Protein AF-A0A401PKM6-F1 (afdb_monomer_lite)

Organism: Scyliorhinus torazame (NCBI:txid75743)

Secondary structure (DSSP, 8-state):
-PPP-------------S--------S-S---HHHHHHHHHHHHHHHHHHTTPPPPHHHHHHHHHTHHHHHHHHTTS-------S------------------

InterPro domains:
  IPR009428 Beta-catenin-interacting ICAT domain [PF06384] (23-100)
  IPR036911 Beta-catenin-interacting ICAT superfamily [G3DSA:1.10.10.490] (23-76)
  IPR036911 Beta-catenin-interacting ICAT superfamily [SSF81730] (29-95)

Foldseek 3Di:
DDDDDDDDDDDPDDDPDDDPPVDPPPPPDDQDPVNVVLLVLLLVLLVCVVVVHDDDPVSVVSCVVVVVSNVVCVVVNPPDDCVPPDPPPPPPPPPPPPDDDDD

Structure (mmCIF, N/CA/C/O backbone):
data_AF-A0A401PKM6-F1
#
_entry.id   AF-A0A401PKM6-F1
#
loop_
_atom_site.group_PDB
_atom_site.id
_atom_site.type_symbol
_atom_site.label_atom_id
_atom_site.label_alt_id
_atom_site.label_comp_id
_atom_site.label_asym_id
_atom_site.label_entity_id
_atom_site.label_seq_id
_atom_site.pdbx_PDB_ins_code
_atom_site.Cartn_x
_atom_site.Cartn_y
_atom_site.Cartn_z
_atom_site.occupancy
_atom_site.B_iso_or_equiv
_atom_site.auth_seq_id
_atom_site.auth_comp_id
_atom_site.auth_asym_id
_atom_site.auth_atom_id
_atom_site.pdbx_PDB_model_num
ATOM 1 N N . LEU A 1 1 ? 20.496 67.417 -34.583 1.00 45.81 1 LEU A N 1
ATOM 2 C CA . LEU A 1 1 ? 20.490 66.098 -33.910 1.00 45.81 1 LEU A CA 1
ATOM 3 C C . LEU A 1 1 ? 19.573 65.165 -34.700 1.00 45.81 1 LEU A C 1
ATOM 5 O O . LEU A 1 1 ? 18.366 65.198 -34.516 1.00 45.81 1 LEU A O 1
ATOM 9 N N . ARG A 1 2 ? 20.135 64.444 -35.678 1.00 40.75 2 ARG A N 1
ATOM 10 C CA . ARG A 1 2 ? 19.439 63.442 -36.503 1.00 40.75 2 ARG A CA 1
ATOM 11 C C . ARG A 1 2 ? 19.654 62.083 -35.829 1.00 40.75 2 ARG A C 1
ATOM 13 O O . ARG A 1 2 ? 20.802 61.676 -35.685 1.00 40.75 2 ARG A O 1
ATOM 20 N N . GLY A 1 3 ? 18.582 61.437 -35.376 1.00 42.28 3 GLY A N 1
ATOM 21 C CA . GLY A 1 3 ? 18.627 60.108 -34.764 1.00 42.28 3 GLY A CA 1
ATOM 22 C C . GLY A 1 3 ? 18.669 58.993 -35.814 1.00 42.28 3 GLY A C 1
ATOM 23 O O . GLY A 1 3 ? 17.845 58.968 -36.723 1.00 42.28 3 GLY A O 1
ATOM 24 N N . PHE A 1 4 ? 19.637 58.091 -35.672 1.00 41.41 4 PHE A N 1
ATOM 25 C CA . PHE A 1 4 ? 19.617 56.694 -36.138 1.00 41.41 4 PHE A CA 1
ATOM 26 C C . PHE A 1 4 ? 19.062 55.806 -34.996 1.00 41.41 4 PHE A C 1
ATOM 28 O O . PHE A 1 4 ? 19.065 56.273 -33.856 1.00 41.41 4 PHE A O 1
ATOM 35 N N . PRO A 1 5 ? 18.784 54.498 -35.179 1.00 48.12 5 PRO A N 1
ATOM 36 C CA . PRO A 1 5 ? 18.196 53.776 -36.313 1.00 48.12 5 PRO A CA 1
ATOM 37 C C . PRO A 1 5 ? 16.966 52.929 -35.887 1.00 48.12 5 PRO A C 1
ATOM 39 O O . PRO A 1 5 ? 16.827 52.528 -34.734 1.00 48.12 5 PRO A O 1
ATOM 42 N N . LEU A 1 6 ? 16.094 52.579 -36.837 1.00 44.62 6 LEU A N 1
ATOM 43 C CA . LEU A 1 6 ? 15.098 51.517 -36.656 1.00 44.62 6 LEU A CA 1
ATOM 44 C C . LEU A 1 6 ? 15.768 50.154 -36.892 1.00 44.62 6 LEU A C 1
ATOM 46 O O . LEU A 1 6 ? 15.869 49.705 -38.029 1.00 44.62 6 LEU A O 1
ATOM 50 N N . SER A 1 7 ? 16.201 49.497 -35.818 1.00 53.56 7 SER A N 1
ATOM 51 C CA . SER A 1 7 ? 16.350 48.038 -35.784 1.00 53.56 7 SER A CA 1
ATOM 52 C C . SER A 1 7 ? 15.231 47.493 -34.914 1.00 53.56 7 SER A C 1
ATOM 54 O O . SER A 1 7 ? 15.351 47.458 -33.693 1.00 53.56 7 SER A O 1
ATOM 56 N N . VAL A 1 8 ? 14.124 47.097 -35.541 1.00 51.19 8 VAL A N 1
ATOM 57 C CA . VAL A 1 8 ? 13.097 46.308 -34.862 1.00 51.19 8 VAL A CA 1
ATOM 58 C C . VAL A 1 8 ? 13.269 44.869 -35.319 1.00 51.19 8 VAL A C 1
ATOM 60 O O . VAL A 1 8 ? 12.956 44.495 -36.447 1.00 51.19 8 VAL A O 1
ATOM 63 N N . GLN A 1 9 ? 13.872 44.114 -34.409 1.00 46.31 9 GLN A N 1
ATOM 64 C CA . GLN A 1 9 ? 13.951 42.666 -34.347 1.00 46.31 9 GLN A CA 1
ATOM 65 C C . GLN A 1 9 ? 12.605 42.039 -34.750 1.00 46.31 9 GLN A C 1
ATOM 67 O O . GLN A 1 9 ? 11.559 42.401 -34.214 1.00 46.31 9 GLN A O 1
ATOM 72 N N . GLY A 1 10 ? 12.631 41.102 -35.698 1.00 42.53 10 GLY A N 1
ATOM 73 C CA . GLY A 1 10 ? 11.450 40.350 -36.106 1.00 42.53 10 GLY A CA 1
ATOM 74 C C . GLY A 1 10 ? 10.881 39.524 -34.953 1.00 42.53 10 GLY A C 1
ATOM 75 O O . GLY A 1 10 ? 11.516 38.579 -34.490 1.00 42.53 10 GLY A O 1
ATOM 76 N N . CYS A 1 11 ? 9.663 39.853 -34.527 1.00 43.50 11 CYS A N 1
ATOM 77 C CA . CYS A 1 11 ? 8.819 38.955 -33.750 1.00 43.50 11 CYS A CA 1
ATOM 78 C C . CYS A 1 11 ? 8.136 37.996 -34.731 1.00 43.50 11 CYS A C 1
ATOM 80 O O . CYS A 1 11 ? 7.129 38.338 -35.353 1.00 43.50 11 CYS A O 1
ATOM 82 N N . ALA A 1 12 ? 8.710 36.804 -34.904 1.00 48.94 12 ALA A N 1
ATOM 83 C CA . ALA A 1 12 ? 8.025 35.709 -35.575 1.00 48.94 12 ALA A CA 1
ATOM 84 C C . ALA A 1 12 ? 6.788 35.343 -34.745 1.00 48.94 12 ALA A C 1
ATOM 86 O O . ALA A 1 12 ? 6.895 34.942 -33.586 1.00 48.94 12 ALA A O 1
ATOM 87 N N . SER A 1 13 ? 5.622 35.577 -35.341 1.00 50.31 13 SER A N 1
ATOM 88 C CA . SER A 1 13 ? 4.322 35.328 -34.740 1.00 50.31 13 SER A CA 1
ATOM 89 C C . SER A 1 13 ? 4.030 33.833 -34.672 1.00 50.31 13 SER A C 1
ATOM 91 O O . SER A 1 13 ? 4.292 33.078 -35.607 1.00 50.31 13 SER A O 1
ATOM 93 N N . ASP A 1 14 ? 3.487 33.477 -33.517 1.00 47.25 14 ASP A N 1
ATOM 94 C CA . ASP A 1 14 ? 2.769 32.273 -33.137 1.00 47.25 14 ASP A CA 1
ATOM 95 C C . ASP A 1 14 ? 2.171 31.458 -34.294 1.00 47.25 14 ASP A C 1
ATOM 97 O O . ASP A 1 14 ? 1.301 31.920 -35.032 1.00 47.25 14 ASP A O 1
ATOM 101 N N . ASN A 1 15 ? 2.588 30.197 -34.390 1.00 45.19 15 ASN A N 1
ATOM 102 C CA . ASN A 1 15 ? 1.751 29.149 -34.958 1.00 45.19 15 ASN A CA 1
ATOM 103 C C . ASN A 1 15 ? 1.996 27.843 -34.192 1.00 45.19 15 ASN A C 1
ATOM 105 O O . ASN A 1 15 ? 2.688 26.935 -34.651 1.00 45.19 15 ASN A O 1
ATOM 109 N N . ARG A 1 16 ? 1.479 27.780 -32.960 1.00 49.38 16 ARG A N 1
ATOM 110 C CA . ARG A 1 16 ? 1.343 26.532 -32.201 1.00 49.38 16 ARG A CA 1
ATOM 111 C C . ARG A 1 16 ? -0.092 26.022 -32.275 1.00 49.38 16 ARG A C 1
ATOM 113 O O . ARG A 1 16 ? -0.798 26.051 -31.277 1.00 49.38 16 ARG A O 1
ATOM 120 N N . VAL A 1 17 ? -0.507 25.490 -33.421 1.00 51.19 17 VAL A N 1
ATOM 121 C CA . VAL A 1 17 ? -1.595 24.501 -33.459 1.00 51.19 17 VAL A CA 1
ATOM 122 C C . VAL A 1 17 ? -1.305 23.474 -34.546 1.00 51.19 17 VAL A C 1
ATOM 124 O O . VAL A 1 17 ? -1.667 23.653 -35.699 1.00 51.19 17 VAL A O 1
ATOM 127 N N . THR A 1 18 ? -0.730 22.347 -34.142 1.00 46.59 18 THR A N 1
ATOM 128 C CA . THR A 1 18 ? -1.168 21.040 -34.644 1.00 46.59 18 THR A CA 1
ATOM 129 C C . THR A 1 18 ? -1.030 20.059 -33.500 1.00 46.59 18 THR A C 1
ATOM 131 O O . THR A 1 18 ? 0.050 19.904 -32.931 1.00 46.59 18 THR A O 1
ATOM 134 N N . GLY A 1 19 ? -2.174 19.489 -33.129 1.00 51.88 19 GLY A N 1
ATOM 135 C CA . GLY A 1 19 ? -2.385 18.680 -31.947 1.00 51.88 19 GLY A CA 1
ATOM 136 C C . GLY A 1 19 ? -1.315 17.621 -31.745 1.00 51.88 19 GLY A C 1
ATOM 137 O O . GLY A 1 19 ? -1.275 16.613 -32.442 1.00 51.88 19 GLY A O 1
ATOM 138 N N . ALA A 1 20 ? -0.555 17.790 -30.669 1.00 48.50 20 ALA A N 1
ATOM 139 C CA . ALA A 1 20 ? -0.196 16.653 -29.847 1.00 48.50 20 ALA A CA 1
ATOM 140 C C . ALA A 1 20 ? -1.435 16.275 -29.019 1.00 48.50 20 ALA A C 1
ATOM 142 O O . ALA A 1 20 ? -1.432 16.336 -27.794 1.00 48.50 20 ALA A O 1
ATOM 143 N N . GLU A 1 21 ? -2.496 15.828 -29.700 1.00 54.22 21 GLU A N 1
ATOM 144 C CA . GLU A 1 21 ? -3.418 14.841 -29.137 1.00 54.22 21 GLU A CA 1
ATOM 145 C C . GLU A 1 21 ? -2.672 13.501 -29.116 1.00 54.22 21 GLU A C 1
ATOM 147 O O . GLU A 1 21 ? -3.056 12.497 -29.708 1.00 54.22 21 GLU A O 1
ATOM 152 N N . GLN A 1 22 ? -1.515 13.499 -28.459 1.00 48.56 22 GLN A N 1
ATOM 153 C CA . GLN A 1 22 ? -0.777 12.297 -28.166 1.00 48.56 22 GLN A CA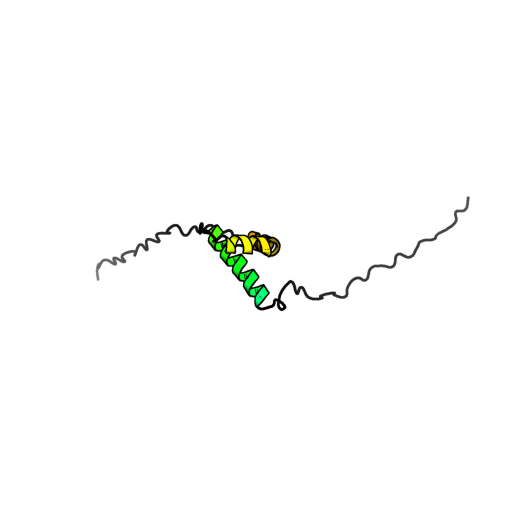 1
ATOM 154 C C . GLN A 1 22 ? -1.356 11.787 -26.862 1.00 48.56 22 GLN A C 1
ATOM 156 O O . GLN A 1 22 ? -0.765 11.928 -25.802 1.00 48.56 22 GLN A O 1
ATOM 161 N N . MET A 1 23 ? -2.577 11.271 -27.000 1.00 52.56 23 MET A N 1
ATOM 162 C CA . MET A 1 23 ? -3.188 10.280 -26.139 1.00 52.56 23 MET A CA 1
ATOM 163 C C . MET A 1 23 ? -2.990 10.590 -24.655 1.00 52.56 23 MET A C 1
ATOM 165 O O . MET A 1 23 ? -1.997 10.201 -24.040 1.00 52.56 23 MET A O 1
ATOM 169 N N . ASN A 1 24 ? -4.019 11.191 -24.064 1.00 49.84 24 ASN A N 1
ATOM 170 C CA . ASN A 1 24 ? -4.407 10.917 -22.688 1.00 49.84 24 ASN A CA 1
ATOM 171 C C . ASN A 1 24 ? -4.597 9.387 -22.535 1.00 49.84 24 ASN A C 1
ATOM 173 O O . ASN A 1 24 ? -5.689 8.839 -22.573 1.00 49.84 24 ASN A O 1
ATOM 177 N N . ARG A 1 25 ? -3.480 8.664 -22.506 1.00 49.44 25 ARG A N 1
ATOM 178 C CA . ARG A 1 25 ? -3.351 7.251 -22.184 1.00 49.44 25 ARG A CA 1
ATOM 179 C C . ARG A 1 25 ? -2.740 7.209 -20.798 1.00 49.44 25 ARG A C 1
ATOM 181 O O . ARG A 1 25 ? -1.721 6.569 -20.556 1.00 49.44 25 ARG A O 1
ATOM 188 N N . GLU A 1 26 ? -3.340 7.968 -19.890 1.00 51.31 26 GLU A N 1
ATOM 189 C CA . GLU A 1 26 ? -3.114 7.804 -18.468 1.00 51.31 26 GLU A CA 1
ATOM 190 C C . GLU A 1 26 ? -3.581 6.387 -18.094 1.00 51.31 26 GLU A C 1
ATOM 192 O O . GLU A 1 26 ? -4.752 6.096 -17.889 1.00 51.31 26 GLU A O 1
ATOM 197 N N . GLY A 1 27 ? -2.628 5.453 -18.072 1.00 51.41 27 GLY A N 1
ATOM 198 C CA . GLY A 1 27 ? -2.659 4.314 -17.158 1.00 51.41 27 GLY A CA 1
ATOM 199 C C . GLY A 1 27 ? -3.451 3.065 -17.553 1.00 51.41 27 GLY A C 1
ATOM 200 O O . GLY A 1 27 ? -3.671 2.226 -16.676 1.00 51.41 27 GLY A O 1
ATOM 201 N N . ALA A 1 28 ? -3.838 2.874 -18.815 1.00 54.91 28 ALA A N 1
ATOM 202 C CA . ALA A 1 28 ? -4.563 1.674 -19.236 1.00 54.91 28 ALA A CA 1
ATOM 203 C C . ALA A 1 28 ? -3.753 0.824 -20.233 1.00 54.91 28 ALA A C 1
ATOM 205 O O . ALA A 1 28 ? -3.462 1.256 -21.348 1.00 54.91 28 ALA A O 1
ATOM 206 N N . HIS A 1 29 ? -3.466 -0.419 -19.825 1.00 53.25 29 HIS A N 1
ATOM 207 C CA . HIS A 1 29 ? -2.971 -1.542 -20.644 1.00 53.25 29 HIS A CA 1
ATOM 208 C C . HIS A 1 29 ? -1.443 -1.715 -20.744 1.00 53.25 29 HIS A C 1
ATOM 210 O O . HIS A 1 29 ? -0.856 -1.650 -21.817 1.00 53.25 29 HIS A O 1
ATOM 216 N N . GLY A 1 30 ? -0.811 -2.011 -19.606 1.00 53.44 30 GLY A N 1
ATOM 217 C CA . GLY A 1 30 ? 0.554 -2.562 -19.550 1.00 53.44 30 GLY A CA 1
ATOM 218 C C . GLY A 1 30 ? 0.933 -3.202 -18.211 1.00 53.44 30 GLY A C 1
ATOM 219 O O . GLY A 1 30 ? 2.063 -3.643 -18.048 1.00 53.44 30 GLY A O 1
ATOM 220 N N . LYS A 1 31 ? 0.005 -3.248 -17.246 1.00 62.41 31 LYS A N 1
ATOM 221 C CA . LYS A 1 31 ? 0.278 -3.785 -15.914 1.00 62.41 31 LYS A CA 1
ATOM 222 C C . LYS A 1 31 ? 0.309 -5.302 -15.985 1.00 62.41 31 LYS A C 1
ATOM 224 O O . LYS A 1 31 ? -0.655 -5.914 -16.451 1.00 62.41 31 LYS A O 1
ATOM 229 N N . THR A 1 32 ? 1.410 -5.899 -15.549 1.00 85.00 32 THR A N 1
ATOM 230 C CA . THR A 1 32 ? 1.547 -7.356 -15.489 1.00 85.00 32 THR A CA 1
ATOM 231 C C . THR A 1 32 ? 0.480 -7.950 -14.551 1.00 85.00 32 THR A C 1
ATOM 233 O O . T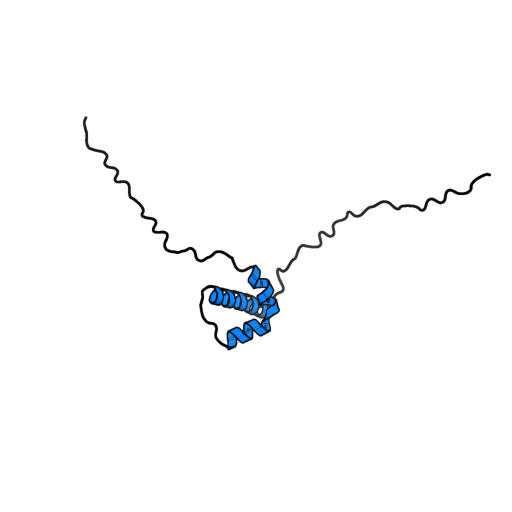HR A 1 32 ? -0.053 -7.244 -13.685 1.00 85.00 32 THR A O 1
ATOM 236 N N . PRO A 1 33 ? 0.138 -9.247 -14.677 1.00 88.25 33 PRO A N 1
ATOM 237 C CA . PRO A 1 33 ? -0.786 -9.909 -13.749 1.00 88.25 33 PRO A CA 1
ATOM 238 C C . PRO A 1 33 ? -0.384 -9.735 -12.275 1.00 88.25 33 PRO A C 1
ATOM 240 O O . PRO A 1 33 ? -1.239 -9.614 -11.398 1.00 88.25 33 PRO A O 1
ATOM 243 N N . GLU A 1 34 ? 0.920 -9.659 -12.016 1.00 90.38 34 GLU A N 1
ATOM 244 C CA . GLU A 1 34 ? 1.493 -9.399 -10.700 1.00 90.38 34 GLU A CA 1
ATOM 245 C C . GLU A 1 34 ? 1.196 -7.979 -10.200 1.00 90.38 34 GLU A C 1
ATOM 247 O O . GLU A 1 34 ? 0.720 -7.802 -9.081 1.00 90.38 34 GLU A O 1
ATOM 252 N N . GLU A 1 35 ? 1.387 -6.956 -11.031 1.00 90.00 35 GLU A N 1
ATOM 253 C CA . GLU A 1 35 ? 1.062 -5.575 -10.660 1.00 90.00 35 GLU A CA 1
ATOM 254 C C . GLU A 1 35 ? -0.435 -5.377 -10.413 1.00 90.00 35 GLU A C 1
ATOM 256 O O . GLU A 1 35 ? -0.826 -4.630 -9.510 1.00 90.00 35 GLU A O 1
ATOM 261 N N . MET A 1 36 ? -1.283 -6.066 -11.183 1.00 90.75 36 MET A N 1
ATOM 262 C CA . MET A 1 36 ? -2.724 -6.082 -10.934 1.00 90.75 36 MET A CA 1
ATOM 263 C C . MET A 1 36 ? -3.045 -6.719 -9.584 1.00 90.75 36 MET A C 1
ATOM 265 O O . MET A 1 36 ? -3.829 -6.156 -8.817 1.00 90.75 36 MET A O 1
ATOM 269 N N . TYR A 1 37 ? -2.412 -7.854 -9.269 1.00 94.75 37 TYR A N 1
ATOM 270 C CA . TYR A 1 37 ? -2.550 -8.498 -7.966 1.00 94.75 37 TYR A CA 1
ATOM 271 C C . TYR A 1 37 ? -2.122 -7.558 -6.838 1.00 94.75 37 TYR A C 1
ATOM 273 O O . TYR A 1 37 ? -2.861 -7.402 -5.866 1.00 94.75 37 TYR A O 1
ATOM 281 N N . ILE A 1 38 ? -0.983 -6.876 -6.981 1.00 94.50 38 ILE A N 1
ATOM 282 C CA . ILE A 1 38 ? -0.487 -5.933 -5.976 1.00 94.50 38 ILE A CA 1
ATOM 283 C C . ILE A 1 38 ? -1.480 -4.791 -5.777 1.00 94.50 38 ILE A C 1
ATOM 285 O O . ILE A 1 38 ? -1.885 -4.517 -4.648 1.00 94.50 38 ILE A O 1
ATOM 289 N N . GLN A 1 39 ? -1.927 -4.156 -6.860 1.00 93.62 39 GLN A N 1
ATOM 290 C CA . GLN A 1 39 ? -2.882 -3.052 -6.782 1.00 93.62 39 GLN A CA 1
ATOM 291 C C . GLN A 1 39 ? -4.199 -3.477 -6.145 1.00 93.62 39 GLN A C 1
ATOM 293 O O . GLN A 1 39 ? -4.722 -2.751 -5.299 1.00 93.62 39 GLN A O 1
ATOM 298 N N . GLN A 1 40 ? -4.723 -4.641 -6.522 1.00 93.81 40 GLN A N 1
ATOM 299 C CA . GLN A 1 40 ? -5.972 -5.144 -5.970 1.00 93.81 40 GLN A CA 1
ATOM 300 C C . GLN A 1 40 ? -5.818 -5.529 -4.496 1.00 93.81 40 GLN A C 1
ATOM 302 O O . GLN A 1 40 ? -6.678 -5.189 -3.685 1.00 93.81 40 GLN A O 1
ATOM 307 N N . LYS A 1 41 ? -4.715 -6.184 -4.123 1.00 95.50 41 LYS A N 1
ATOM 308 C CA . LYS A 1 41 ? -4.442 -6.570 -2.737 1.00 95.50 41 LYS A CA 1
ATOM 309 C C . LYS A 1 41 ? -4.281 -5.351 -1.838 1.00 95.50 41 LYS A C 1
ATOM 311 O O . LYS A 1 41 ? -4.899 -5.313 -0.780 1.00 95.50 41 LYS A O 1
ATOM 316 N N . VAL A 1 42 ? -3.532 -4.332 -2.269 1.00 95.69 42 VAL A N 1
ATOM 317 C CA . VAL A 1 42 ? -3.428 -3.061 -1.535 1.00 95.69 42 VAL A CA 1
ATOM 318 C C . VAL A 1 42 ? -4.819 -2.462 -1.315 1.00 95.69 42 VAL A C 1
ATOM 320 O O . VAL A 1 42 ? -5.172 -2.164 -0.176 1.00 95.69 42 VAL A O 1
ATOM 323 N N . ARG A 1 43 ? -5.646 -2.371 -2.362 1.00 93.69 43 ARG A N 1
ATOM 324 C CA . ARG A 1 43 ? -7.004 -1.814 -2.267 1.00 93.69 43 ARG A CA 1
ATOM 325 C C . ARG A 1 43 ? -7.859 -2.544 -1.233 1.00 93.69 43 ARG A C 1
ATOM 327 O O . ARG A 1 43 ? -8.491 -1.900 -0.399 1.00 93.69 43 ARG A O 1
ATOM 334 N N . VAL A 1 44 ? -7.876 -3.876 -1.287 1.00 94.69 44 VAL A N 1
ATOM 335 C CA . VAL A 1 44 ? -8.665 -4.713 -0.371 1.00 94.69 44 VAL A CA 1
ATOM 336 C C . VAL A 1 44 ? -8.179 -4.555 1.068 1.00 94.69 44 VAL A C 1
ATOM 338 O O . VAL A 1 44 ? -8.996 -4.327 1.954 1.00 94.69 44 VAL A O 1
ATOM 341 N N . LEU A 1 45 ? -6.867 -4.604 1.305 1.00 95.88 45 LEU A N 1
ATOM 342 C CA . LEU A 1 45 ? -6.297 -4.445 2.646 1.00 95.88 45 LEU A CA 1
ATOM 343 C C . LEU A 1 45 ? -6.594 -3.062 3.240 1.00 95.88 45 LEU A C 1
ATOM 345 O O . LEU A 1 45 ? -6.926 -2.950 4.420 1.00 95.88 45 LEU A O 1
ATOM 349 N N . LEU A 1 46 ? -6.533 -2.002 2.428 1.00 93.50 46 LEU A N 1
ATOM 350 C CA . LEU A 1 46 ? -6.912 -0.661 2.873 1.00 93.50 46 LEU A CA 1
ATOM 351 C C . LEU A 1 46 ? -8.408 -0.560 3.194 1.00 93.50 46 LEU A C 1
ATOM 353 O O . LEU A 1 46 ? -8.767 0.098 4.170 1.00 93.50 46 LEU A O 1
ATOM 357 N N . MET A 1 47 ? -9.269 -1.232 2.422 1.00 92.19 47 MET A N 1
ATOM 358 C CA . MET A 1 47 ? -10.705 -1.292 2.700 1.00 92.19 47 MET A CA 1
ATOM 359 C C . MET A 1 47 ? -11.000 -2.063 3.992 1.00 92.19 47 MET A C 1
ATOM 361 O O . MET A 1 47 ? -11.755 -1.576 4.825 1.00 92.19 47 MET A O 1
ATOM 365 N N . LEU A 1 48 ? -10.370 -3.222 4.204 1.00 92.50 48 LEU A N 1
ATOM 366 C CA . LEU A 1 48 ? -10.503 -4.008 5.437 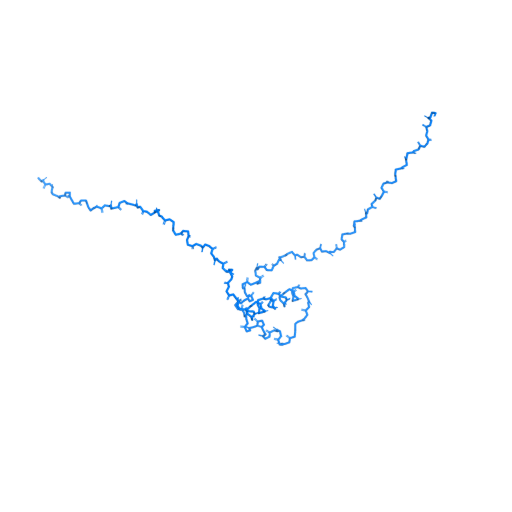1.00 92.50 48 LEU A CA 1
ATOM 367 C C . LEU A 1 48 ? -10.115 -3.185 6.666 1.00 92.50 48 LEU A C 1
ATOM 369 O O . LEU A 1 48 ? -10.877 -3.113 7.630 1.00 92.50 48 LEU A O 1
ATOM 373 N N . ARG A 1 49 ? -8.978 -2.484 6.591 1.00 90.88 49 ARG A N 1
ATOM 374 C CA . ARG A 1 49 ? -8.541 -1.572 7.651 1.00 90.88 49 ARG A CA 1
ATOM 375 C C . ARG A 1 49 ? -9.543 -0.438 7.881 1.00 90.88 49 ARG A C 1
ATOM 377 O O . ARG A 1 49 ? -9.815 -0.097 9.026 1.00 90.88 49 ARG A O 1
ATOM 384 N N . LYS A 1 50 ? -10.117 0.130 6.812 1.00 87.69 50 LYS A N 1
ATOM 385 C CA . LYS A 1 50 ? -11.163 1.167 6.905 1.00 87.69 50 LYS A CA 1
ATOM 386 C C . LYS A 1 50 ? -12.437 0.638 7.581 1.00 87.69 50 LYS A C 1
ATOM 388 O O . LYS A 1 50 ? -13.074 1.376 8.321 1.00 87.69 50 LYS A O 1
ATOM 393 N N . MET A 1 51 ? -12.781 -0.630 7.364 1.00 87.62 51 MET A N 1
ATOM 394 C CA . MET A 1 51 ? -13.918 -1.312 7.996 1.00 87.62 51 MET A CA 1
ATOM 395 C C . MET A 1 51 ? -13.629 -1.785 9.434 1.00 87.62 51 MET A C 1
ATOM 397 O O . MET A 1 51 ? -14.454 -2.476 10.023 1.00 87.62 51 MET A O 1
ATOM 401 N N . GLY A 1 52 ? -12.467 -1.449 10.009 1.00 88.19 52 GLY A N 1
ATOM 402 C CA . GLY A 1 52 ? -12.095 -1.833 11.375 1.00 88.19 52 GLY A CA 1
ATOM 403 C C . GLY A 1 52 ? -11.622 -3.283 11.523 1.00 88.19 52 GLY A C 1
ATOM 404 O O . GLY A 1 52 ? -11.492 -3.773 12.642 1.00 88.19 52 GLY A O 1
ATOM 405 N N . SER A 1 53 ? -11.352 -3.981 10.416 1.00 93.56 53 SER A N 1
ATOM 406 C CA . SER A 1 53 ? -10.734 -5.309 10.456 1.00 93.56 53 SER A CA 1
ATOM 407 C C . SER A 1 53 ? -9.232 -5.197 10.719 1.00 93.56 53 SER A C 1
ATOM 409 O O . SER A 1 53 ? -8.559 -4.312 10.187 1.00 93.56 53 SER A O 1
ATOM 411 N N . ASN A 1 54 ? -8.696 -6.125 11.510 1.00 93.88 54 ASN A N 1
ATOM 412 C CA . ASN A 1 54 ? -7.261 -6.208 11.763 1.00 93.88 54 ASN A CA 1
ATOM 413 C C . ASN A 1 54 ? -6.543 -6.878 10.591 1.00 93.88 54 ASN A C 1
ATOM 415 O O . ASN A 1 54 ? -7.042 -7.849 10.022 1.00 93.88 54 ASN A O 1
ATOM 419 N N . LEU A 1 55 ? -5.358 -6.368 10.264 1.00 94.62 55 LEU A N 1
ATOM 420 C CA . LEU A 1 55 ? -4.471 -6.963 9.272 1.00 94.62 55 LEU A CA 1
ATOM 421 C C . LEU A 1 55 ? -3.403 -7.802 9.975 1.00 94.62 55 LEU A C 1
ATOM 423 O O . LEU A 1 55 ? -2.991 -7.509 11.096 1.00 94.62 55 LEU A O 1
ATOM 427 N N . THR A 1 56 ? -2.943 -8.852 9.311 1.00 96.94 56 THR A N 1
ATOM 428 C CA . THR A 1 56 ? -1.838 -9.683 9.793 1.00 96.94 56 THR A CA 1
ATOM 429 C C . THR A 1 56 ? -0.488 -8.970 9.615 1.00 96.94 56 THR A C 1
ATOM 431 O O . THR A 1 56 ? -0.345 -8.113 8.737 1.00 96.94 56 THR A O 1
ATOM 434 N N . PRO A 1 57 ? 0.562 -9.351 10.370 1.00 95.94 57 PRO A N 1
ATOM 435 C CA . PRO A 1 57 ? 1.882 -8.725 10.240 1.00 95.94 57 PRO A CA 1
ATOM 436 C C . PRO A 1 57 ? 2.474 -8.801 8.822 1.00 95.94 57 PRO A C 1
ATOM 438 O O . PRO A 1 57 ? 3.189 -7.894 8.392 1.00 95.94 57 PRO A O 1
ATOM 441 N N . SER A 1 58 ? 2.169 -9.867 8.074 1.00 96.75 58 SER A N 1
ATOM 442 C CA . SER A 1 58 ? 2.612 -10.035 6.685 1.00 96.75 58 SER A CA 1
ATOM 443 C C . SER A 1 58 ? 1.890 -9.084 5.726 1.00 96.75 58 SER A C 1
ATOM 445 O O . SER A 1 58 ? 2.499 -8.578 4.785 1.00 96.75 58 SER A O 1
ATOM 447 N N . GLU A 1 59 ? 0.617 -8.781 5.976 1.00 96.31 59 GLU A N 1
ATOM 448 C CA . GLU A 1 59 ? -0.159 -7.801 5.214 1.00 96.31 59 GLU A CA 1
ATOM 449 C C . GLU A 1 59 ? 0.287 -6.371 5.519 1.00 96.31 59 GLU A C 1
ATOM 451 O O . GLU A 1 59 ? 0.421 -5.558 4.606 1.00 96.31 59 GLU A O 1
ATOM 456 N N . GLU A 1 60 ? 0.609 -6.066 6.775 1.00 95.25 60 GLU A N 1
ATOM 457 C CA . GLU A 1 60 ? 1.211 -4.781 7.132 1.00 95.25 60 GLU A CA 1
ATOM 458 C C . GLU A 1 60 ? 2.593 -4.594 6.501 1.00 95.25 60 GLU A C 1
ATOM 460 O O . GLU A 1 60 ? 2.939 -3.494 6.066 1.00 95.25 60 GLU A O 1
ATOM 465 N N . ALA A 1 61 ? 3.402 -5.655 6.442 1.00 96.38 61 ALA A N 1
ATOM 466 C CA . ALA A 1 61 ? 4.671 -5.632 5.723 1.00 96.38 61 ALA A CA 1
ATOM 467 C C . ALA A 1 61 ? 4.446 -5.405 4.220 1.00 96.38 61 ALA A C 1
ATOM 469 O O . ALA A 1 61 ? 5.107 -4.558 3.627 1.00 96.38 61 ALA A O 1
ATOM 470 N N . PHE A 1 62 ? 3.453 -6.073 3.628 1.00 96.88 62 PHE A N 1
ATOM 471 C CA . PHE A 1 62 ? 3.079 -5.891 2.226 1.00 96.88 62 PHE A CA 1
ATOM 472 C C . PHE A 1 62 ? 2.674 -4.440 1.916 1.00 96.88 62 PHE A C 1
ATOM 474 O O . PHE A 1 62 ? 3.156 -3.855 0.947 1.00 96.88 62 PHE A O 1
ATOM 481 N N . LEU A 1 63 ? 1.848 -3.820 2.764 1.00 95.88 63 LEU A N 1
ATOM 482 C CA . LEU A 1 63 ? 1.473 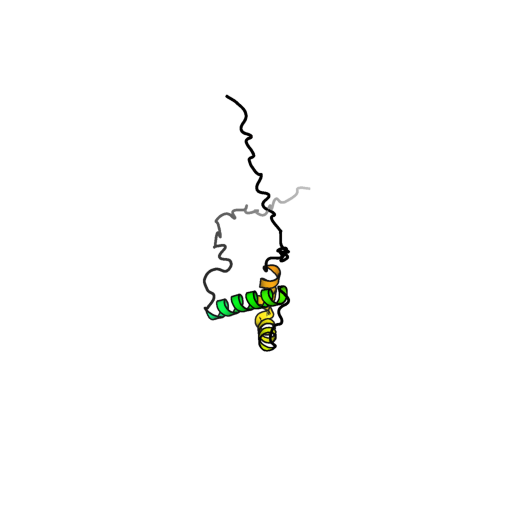-2.410 2.615 1.00 95.88 63 LEU A CA 1
ATOM 483 C C . LEU A 1 63 ? 2.677 -1.466 2.746 1.00 95.88 63 LEU A C 1
ATOM 485 O O . LEU A 1 63 ? 2.734 -0.458 2.045 1.00 95.88 63 LEU A O 1
ATOM 489 N N . ARG A 1 64 ? 3.651 -1.793 3.605 1.00 95.56 64 ARG A N 1
ATOM 490 C CA . ARG A 1 64 ? 4.905 -1.032 3.735 1.00 95.56 64 ARG A CA 1
ATOM 491 C C . ARG A 1 64 ? 5.785 -1.157 2.491 1.00 95.56 64 ARG A C 1
ATOM 493 O O . ARG A 1 64 ? 6.281 -0.144 2.009 1.00 95.56 64 ARG A O 1
ATOM 500 N N . THR A 1 65 ? 5.941 -2.362 1.944 1.00 96.88 65 THR A N 1
ATOM 501 C CA . THR A 1 65 ? 6.706 -2.601 0.708 1.00 96.88 65 THR A CA 1
ATOM 502 C C . THR A 1 65 ? 6.116 -1.839 -0.477 1.00 96.88 65 THR A C 1
ATOM 504 O O . THR A 1 65 ? 6.856 -1.264 -1.270 1.00 96.88 65 THR A O 1
ATOM 507 N N . TYR A 1 66 ? 4.786 -1.767 -0.568 1.00 95.38 66 TYR A N 1
ATOM 508 C CA . TYR A 1 66 ? 4.078 -1.089 -1.656 1.00 95.38 66 TYR A CA 1
ATOM 509 C C . TYR A 1 66 ? 3.482 0.262 -1.237 1.00 95.38 66 TYR A C 1
ATOM 511 O O . TYR A 1 66 ? 2.424 0.662 -1.729 1.00 95.38 66 TYR A O 1
ATOM 519 N N . ALA A 1 67 ? 4.181 1.001 -0.367 1.00 93.94 67 ALA A N 1
ATOM 520 C CA . ALA A 1 67 ? 3.723 2.289 0.162 1.00 93.94 67 ALA A CA 1
ATOM 521 C C . ALA A 1 67 ? 3.376 3.317 -0.934 1.00 93.94 67 ALA A C 1
ATOM 523 O O . ALA A 1 67 ? 2.432 4.089 -0.781 1.00 93.94 67 ALA A O 1
ATOM 524 N N . GLY A 1 68 ? 4.084 3.301 -2.069 1.00 92.31 68 GLY A N 1
ATOM 525 C CA . GLY A 1 68 ? 3.758 4.157 -3.216 1.00 92.31 68 GLY A CA 1
ATOM 526 C C . GLY A 1 68 ? 2.347 3.903 -3.757 1.00 92.31 68 GLY A C 1
ATOM 527 O O . GLY A 1 68 ? 1.580 4.841 -3.954 1.00 92.31 68 GLY A O 1
ATOM 528 N N . VAL A 1 69 ? 1.968 2.629 -3.902 1.00 92.75 69 VAL A N 1
ATOM 529 C CA . VAL A 1 69 ? 0.625 2.221 -4.345 1.00 92.75 69 VAL A CA 1
ATOM 530 C C . VAL A 1 69 ? -0.416 2.543 -3.276 1.00 92.75 69 VAL A C 1
ATOM 532 O O . VAL A 1 69 ? -1.507 3.009 -3.603 1.00 92.75 69 VAL A O 1
ATOM 535 N N . VAL A 1 70 ? -0.070 2.341 -2.000 1.00 92.81 70 VAL A N 1
ATOM 536 C CA . VAL A 1 70 ? -0.927 2.699 -0.861 1.00 92.81 70 VAL A CA 1
ATOM 537 C C . VAL A 1 70 ? -1.287 4.177 -0.899 1.00 92.81 70 VAL A C 1
ATOM 539 O O . VAL A 1 70 ? -2.467 4.502 -0.832 1.00 92.81 70 VAL A O 1
ATOM 542 N N . ASN A 1 71 ? -0.304 5.062 -1.060 1.00 91.06 71 ASN A N 1
ATOM 543 C CA . ASN A 1 71 ? -0.535 6.504 -1.090 1.00 91.06 71 ASN A CA 1
ATOM 544 C C . ASN A 1 71 ? -1.431 6.913 -2.264 1.00 91.06 71 ASN A C 1
ATOM 546 O O . ASN A 1 71 ? -2.353 7.702 -2.080 1.00 91.06 71 ASN A O 1
ATOM 550 N N . SER A 1 72 ? -1.220 6.332 -3.449 1.00 89.44 72 SER A N 1
ATOM 551 C CA . SER A 1 72 ? -2.073 6.604 -4.610 1.00 89.44 72 SER A CA 1
ATOM 552 C C . SER A 1 72 ? -3.518 6.144 -4.407 1.00 89.44 72 SER A C 1
ATOM 554 O O . SER A 1 72 ? -4.445 6.818 -4.848 1.00 89.44 72 SER A O 1
ATOM 556 N N . GLN A 1 73 ? -3.727 4.999 -3.754 1.00 87.31 73 GLN A N 1
ATOM 557 C CA . GLN A 1 73 ? -5.060 4.423 -3.580 1.00 87.31 73 GLN A CA 1
ATOM 558 C C . GLN A 1 73 ? -5.803 4.959 -2.359 1.00 87.31 73 GLN A C 1
ATOM 560 O O . GLN A 1 73 ? -7.029 4.991 -2.377 1.00 87.31 73 GLN A O 1
ATOM 565 N N . LEU A 1 74 ? -5.099 5.400 -1.314 1.00 85.44 74 LEU A N 1
ATOM 566 C CA . LEU A 1 74 ? -5.714 5.875 -0.075 1.00 85.44 74 LEU A CA 1
ATOM 567 C C . LEU A 1 74 ? -6.679 7.041 -0.330 1.00 85.44 74 LEU A C 1
ATOM 569 O O . LEU A 1 74 ? -7.780 7.053 0.213 1.00 85.44 74 LEU A O 1
ATOM 573 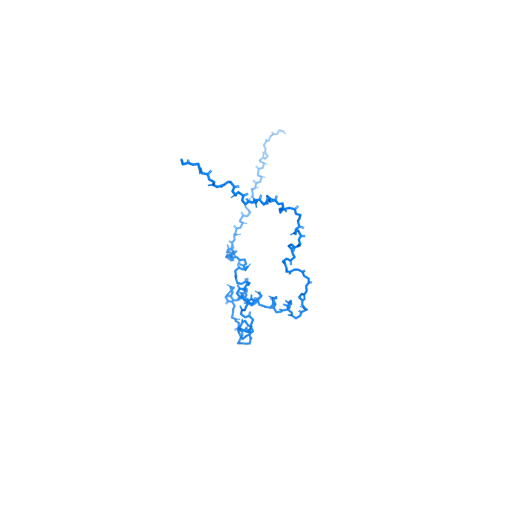N N . SER A 1 75 ? -6.296 7.970 -1.210 1.00 82.31 75 SER A N 1
ATOM 574 C CA . SER A 1 75 ? -7.131 9.107 -1.619 1.00 82.31 75 SER A CA 1
ATOM 575 C C . SER A 1 75 ? -8.246 8.737 -2.605 1.00 82.31 75 SER A C 1
ATOM 577 O O . SER A 1 75 ? -9.197 9.496 -2.751 1.00 82.31 75 SER A O 1
ATOM 579 N N . GLN A 1 76 ? -8.141 7.590 -3.282 1.00 82.69 76 GLN A N 1
ATOM 580 C CA . GLN A 1 76 ? -9.140 7.104 -4.244 1.00 82.69 76 GLN A CA 1
ATOM 581 C C . GLN A 1 76 ? -10.191 6.198 -3.601 1.00 82.69 76 GLN A C 1
ATOM 583 O O . GLN A 1 76 ? -11.211 5.898 -4.222 1.00 82.69 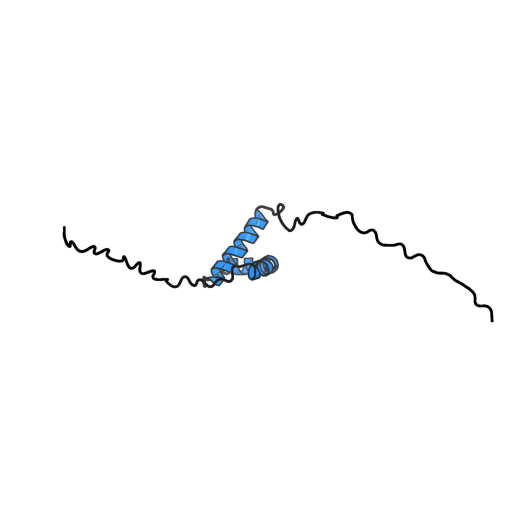76 GLN A O 1
ATOM 588 N N . LEU A 1 77 ? -9.941 5.714 -2.381 1.00 79.44 77 LEU A N 1
ATOM 589 C CA . LEU A 1 77 ? -10.911 4.894 -1.673 1.00 79.44 77 LEU A CA 1
ATOM 590 C C . LEU A 1 77 ? -12.191 5.708 -1.456 1.00 79.44 77 LEU A C 1
ATOM 592 O O . LEU A 1 77 ? -12.108 6.851 -0.993 1.00 79.44 77 LEU A O 1
ATOM 596 N N . PRO A 1 78 ? -13.367 5.129 -1.762 1.00 73.19 78 PRO A N 1
ATOM 597 C CA . PRO A 1 78 ? -14.634 5.822 -1.606 1.00 73.19 78 PRO A CA 1
ATOM 598 C C . PRO A 1 78 ? -14.753 6.304 -0.163 1.00 73.19 78 PRO A C 1
ATOM 600 O O . PRO A 1 78 ? -14.614 5.522 0.779 1.00 73.19 78 PRO A O 1
ATOM 603 N N . GLN A 1 79 ? -14.963 7.607 0.009 1.00 64.00 79 GLN A N 1
ATOM 604 C CA . GLN A 1 79 ? -14.995 8.256 1.321 1.00 64.00 79 GLN A CA 1
ATOM 605 C C . GLN A 1 79 ? -16.327 8.071 2.045 1.00 64.00 79 GLN A C 1
ATOM 607 O O . GLN A 1 79 ? -16.446 8.499 3.187 1.00 64.00 79 GLN A O 1
ATOM 612 N N . HIS A 1 80 ? -17.310 7.397 1.442 1.00 59.59 80 HIS A N 1
ATOM 613 C CA . HIS A 1 80 ? -18.599 7.248 2.096 1.00 59.59 80 HIS A CA 1
ATOM 614 C C . HIS A 1 80 ? -18.438 6.475 3.413 1.00 59.59 80 HIS A C 1
ATOM 616 O O . HIS A 1 80 ? -17.781 5.418 3.431 1.00 59.59 80 HIS A O 1
ATOM 622 N N . PRO A 1 81 ? -18.958 7.022 4.526 1.00 48.31 81 PRO A N 1
ATOM 623 C CA . PRO A 1 81 ? -19.200 6.220 5.704 1.00 48.31 81 PRO A CA 1
ATOM 624 C C . PRO A 1 81 ? -20.099 5.064 5.277 1.00 48.31 81 PRO A C 1
ATOM 626 O O . PRO A 1 81 ? -20.934 5.195 4.380 1.00 48.31 81 PRO A O 1
ATOM 629 N N . ILE A 1 82 ? -19.910 3.917 5.912 1.00 55.81 82 ILE A N 1
ATOM 630 C CA . ILE A 1 82 ? -20.921 2.870 5.929 1.00 55.81 82 ILE A CA 1
ATOM 631 C C . ILE A 1 82 ? -22.051 3.445 6.789 1.00 55.81 82 ILE A C 1
ATOM 633 O O . ILE A 1 82 ? -22.216 3.082 7.943 1.00 55.81 82 ILE A O 1
ATOM 637 N N . ASP A 1 83 ? -22.780 4.416 6.244 1.00 51.28 83 ASP A N 1
ATOM 638 C CA . ASP A 1 83 ? -24.043 4.911 6.781 1.00 51.28 83 ASP A CA 1
ATOM 639 C C . ASP A 1 83 ? -25.159 3.991 6.277 1.00 51.28 83 ASP A C 1
ATOM 641 O O . ASP A 1 83 ? -26.189 4.395 5.766 1.00 51.28 83 ASP A O 1
ATOM 645 N N . GLN A 1 84 ? -24.885 2.688 6.341 1.00 52.81 84 GLN A N 1
ATOM 646 C CA . GLN A 1 84 ? -25.898 1.649 6.281 1.00 52.81 84 GLN A CA 1
ATOM 647 C C . GLN A 1 84 ? -26.216 1.247 7.722 1.00 52.81 84 GLN A C 1
ATOM 649 O O . GLN A 1 84 ? -26.280 0.068 8.067 1.00 52.81 84 GLN A O 1
ATOM 654 N N . GLY A 1 85 ? -26.360 2.244 8.598 1.00 52.41 85 GLY A N 1
ATOM 655 C CA . GLY A 1 85 ? -27.100 2.068 9.831 1.00 52.41 85 GLY A CA 1
ATOM 656 C C . GLY A 1 85 ? -28.559 1.913 9.439 1.00 52.41 85 GLY A C 1
ATOM 657 O O . GLY A 1 85 ? -29.211 2.915 9.206 1.00 52.41 85 GLY A O 1
ATOM 658 N N . ALA A 1 86 ? -29.006 0.662 9.289 1.00 58.00 86 ALA A N 1
ATOM 659 C CA . ALA A 1 86 ? -30.402 0.229 9.242 1.00 58.00 86 ALA A CA 1
ATOM 660 C C . ALA A 1 86 ? -31.412 1.351 8.937 1.00 58.00 86 ALA A C 1
ATOM 662 O O . ALA A 1 86 ? -32.091 1.838 9.841 1.00 58.00 86 ALA A O 1
ATOM 663 N N . GLU A 1 87 ? -31.528 1.759 7.673 1.00 56.41 87 GLU A N 1
ATOM 664 C CA . GLU A 1 87 ? -32.699 2.529 7.271 1.00 56.41 87 GLU A CA 1
ATOM 665 C C . GLU A 1 87 ? -33.875 1.552 7.271 1.00 56.41 87 GLU A C 1
ATOM 667 O O . GLU A 1 87 ? -34.110 0.815 6.313 1.00 56.41 87 GLU A O 1
ATOM 672 N N . ASP A 1 88 ? -34.541 1.472 8.424 1.00 61.34 88 ASP A N 1
ATOM 673 C CA . ASP A 1 88 ? -35.831 0.824 8.611 1.00 61.34 88 ASP A CA 1
ATOM 674 C C . ASP A 1 88 ? -36.846 1.547 7.724 1.00 61.34 88 ASP A C 1
ATOM 676 O O . ASP A 1 88 ? -37.541 2.480 8.131 1.00 61.34 88 ASP A O 1
ATOM 680 N N . VAL A 1 89 ? -36.886 1.156 6.452 1.00 57.75 89 VAL A N 1
ATOM 681 C CA . VAL A 1 89 ? -37.975 1.516 5.556 1.00 57.75 89 VAL A CA 1
ATOM 682 C C . VAL A 1 89 ? -39.180 0.699 6.006 1.00 57.75 89 VAL A C 1
ATOM 684 O O . VAL A 1 89 ? -39.489 -0.359 5.456 1.00 57.75 89 VAL A O 1
ATOM 687 N N . VAL A 1 90 ? -39.878 1.204 7.022 1.00 64.44 90 VAL A N 1
ATOM 688 C CA . VAL A 1 90 ? -41.253 0.814 7.324 1.00 64.44 90 VAL A CA 1
ATOM 689 C C . VAL A 1 90 ? -42.097 1.128 6.094 1.00 64.44 90 VAL A C 1
ATOM 691 O O . VAL A 1 90 ? -42.566 2.248 5.891 1.00 64.44 90 VAL A O 1
ATOM 694 N N . MET A 1 91 ? -42.288 0.129 5.234 1.00 64.06 91 MET A N 1
ATOM 695 C CA . MET A 1 91 ? -43.312 0.191 4.200 1.00 64.06 91 MET A CA 1
ATOM 696 C C . MET A 1 91 ? -44.668 0.195 4.907 1.00 64.06 91 MET A C 1
ATOM 698 O O . MET A 1 91 ? -45.232 -0.854 5.221 1.00 64.06 91 MET A O 1
ATOM 702 N N . ALA A 1 92 ? -45.195 1.383 5.194 1.00 65.69 92 ALA A N 1
ATOM 703 C CA . ALA A 1 92 ? -46.582 1.537 5.587 1.00 65.69 92 ALA A CA 1
ATOM 704 C C . ALA A 1 92 ? -47.446 1.185 4.370 1.00 65.69 92 ALA A C 1
ATOM 706 O O . ALA A 1 92 ? -47.698 2.018 3.500 1.00 65.69 92 ALA A O 1
ATOM 707 N N . PHE A 1 93 ? -47.886 -0.072 4.291 1.00 56.75 93 PHE A N 1
ATOM 708 C CA . PHE A 1 93 ? -48.975 -0.456 3.406 1.00 56.75 93 PHE A CA 1
ATOM 709 C C . PHE A 1 93 ? -50.203 0.356 3.820 1.00 56.75 93 PHE A C 1
ATOM 711 O O . PHE A 1 93 ? -50.845 0.065 4.831 1.00 56.75 93 PHE A O 1
ATOM 718 N N . SER A 1 94 ? -50.522 1.404 3.061 1.00 58.47 94 SER A N 1
ATOM 719 C CA . SER A 1 94 ? -51.810 2.075 3.183 1.00 58.47 94 SER A CA 1
ATOM 720 C C . SER A 1 94 ? -52.892 1.046 2.869 1.00 58.47 94 SER A C 1
ATOM 722 O O . SER A 1 94 ? -53.063 0.647 1.718 1.00 58.47 94 SER A O 1
ATOM 724 N N . ARG A 1 95 ? -53.604 0.582 3.903 1.00 58.78 95 ARG A N 1
ATOM 725 C CA . ARG A 1 95 ? -54.866 -0.144 3.744 1.00 58.78 95 ARG A CA 1
ATOM 726 C C . ARG A 1 95 ? -55.776 0.711 2.859 1.00 58.78 95 ARG A C 1
ATOM 728 O O . ARG A 1 95 ? -56.232 1.768 3.283 1.00 58.78 95 ARG A O 1
ATOM 735 N N . GLN A 1 96 ? -56.025 0.259 1.635 1.00 56.94 96 GLN A N 1
ATOM 736 C CA . GLN A 1 96 ? -57.118 0.767 0.816 1.00 56.94 96 GLN A CA 1
ATOM 737 C C . GLN A 1 96 ? -58.412 0.173 1.378 1.00 56.94 96 GLN A C 1
ATOM 739 O O . GLN A 1 96 ? -58.856 -0.889 0.953 1.00 56.94 96 GLN A O 1
ATOM 744 N N . GLU A 1 97 ? -58.983 0.822 2.390 1.00 45.38 97 GLU A N 1
ATOM 745 C CA . GLU A 1 97 ? -60.374 0.589 2.774 1.00 45.38 97 GLU A CA 1
ATOM 746 C C . GLU A 1 97 ? -61.253 1.427 1.836 1.00 45.38 97 GLU A C 1
ATOM 748 O O . GLU A 1 97 ? -61.533 2.595 2.090 1.00 45.38 97 GLU A O 1
ATOM 753 N N . THR A 1 98 ? -61.645 0.859 0.693 1.00 54.12 98 THR A N 1
ATOM 754 C CA . THR A 1 98 ? -62.833 1.350 -0.015 1.00 54.12 98 THR A CA 1
ATOM 755 C C . THR A 1 98 ? -64.036 0.700 0.643 1.00 54.12 98 THR A C 1
ATOM 757 O O . THR A 1 98 ? -64.375 -0.447 0.358 1.00 54.12 98 THR A O 1
ATOM 760 N N . GLU A 1 99 ? -64.610 1.444 1.582 1.00 49.09 99 GLU A N 1
ATOM 761 C CA . GLU A 1 99 ? -65.871 1.155 2.241 1.00 49.09 99 GLU A CA 1
ATOM 762 C C . GLU A 1 99 ? -66.962 0.886 1.196 1.00 49.09 99 GLU A C 1
ATOM 764 O O . GLU A 1 99 ? -67.252 1.711 0.325 1.00 49.09 99 GLU A O 1
ATOM 769 N N . ASP A 1 100 ? -67.544 -0.306 1.300 1.00 56.19 100 ASP A N 1
ATOM 770 C CA . ASP A 1 100 ? -68.814 -0.694 0.706 1.00 56.19 100 ASP A CA 1
ATOM 771 C C . ASP A 1 100 ? -69.875 0.338 1.110 1.00 56.19 100 ASP A C 1
ATOM 773 O O . ASP A 1 100 ? -70.380 0.359 2.236 1.00 56.19 100 ASP A O 1
ATOM 777 N N . ARG A 1 101 ? -70.177 1.278 0.211 1.00 56.47 101 ARG A N 1
ATOM 778 C CA . ARG A 1 101 ? -71.309 2.179 0.407 1.00 56.47 101 ARG A CA 1
ATOM 779 C C . ARG A 1 101 ? -71.963 2.565 -0.913 1.00 56.47 101 ARG A C 1
ATOM 781 O O . ARG A 1 101 ? -71.657 3.589 -1.510 1.00 56.47 101 ARG A O 1
ATOM 788 N N . ARG A 1 102 ? -72.996 1.776 -1.222 1.00 56.28 102 ARG A N 1
ATOM 789 C CA . ARG A 1 102 ? -74.218 2.147 -1.955 1.00 56.28 102 ARG A CA 1
ATOM 790 C C . ARG A 1 102 ? -74.060 2.437 -3.449 1.00 56.28 102 ARG A C 1
ATOM 792 O O . ARG A 1 102 ? -73.742 3.561 -3.837 1.00 56.28 102 ARG A O 1
ATOM 799 N N . GLN A 1 103 ? -74.527 1.486 -4.257 1.00 48.09 103 GLN A N 1
ATOM 800 C CA . GLN A 1 103 ? -75.768 1.645 -5.032 1.00 48.09 103 GLN A CA 1
ATOM 801 C C . GLN A 1 103 ? -76.297 0.299 -5.520 1.00 48.09 103 GLN A C 1
ATOM 803 O O . GLN A 1 103 ? -75.470 -0.529 -5.950 1.00 48.09 103 GLN A O 1
#

Sequence (103 aa):
LRGFPLSVQGCASDNRVTGAEQMNREGAHGKTPEEMYIQQKVRVLLMLRKMGSNLTPSEEAFLRTYAGVVNSQLSQLPQHPIDQGAEDVVMAFSRQETEDRRQ

pLDDT: mean 70.3, std 20.43, range [40.75, 96.94]

Radius of gyration: 32.66 Å; chains: 1; bounding box: 96×76×48 Å